Protein AF-A0A948RBM2-F1 (afdb_monomer)

Foldseek 3Di:
DVVVVVVCVVPPDDFDFDADPDQQFPDSVCSSQVSVCVRVVHQEDEDPDDRQQVSACVVNRGYHHPVVCCVPPVD

Solvent-accessible surface area (backbone atoms only — not comparable to full-atom values): 4580 Å² total; per-residue (Å²): 112,67,69,59,54,53,51,45,71,74,74,54,85,91,66,83,51,65,80,62,97,61,85,76,33,87,49,67,85,54,35,59,58,57,23,39,29,58,59,65,70,42,52,65,44,77,45,83,53,64,53,59,45,74,47,43,49,54,95,65,26,40,46,30,41,61,70,58,44,42,66,71,76,76,107

Structure (mmCIF, N/CA/C/O backbone):
data_AF-A0A948RBM2-F1
#
_entry.id   AF-A0A948RBM2-F1
#
loop_
_atom_site.group_PDB
_atom_site.id
_atom_site.type_symbol
_atom_site.label_atom_id
_atom_site.label_alt_id
_atom_site.label_comp_id
_atom_site.label_asym_id
_atom_site.label_entity_id
_atom_site.label_seq_id
_atom_site.pdbx_PDB_ins_code
_atom_site.Cartn_x
_atom_site.Cartn_y
_atom_site.Cartn_z
_atom_site.occupancy
_atom_site.B_iso_or_equiv
_atom_site.auth_seq_id
_atom_site.auth_comp_id
_atom_site.auth_asym_id
_atom_site.auth_atom_id
_atom_site.pdbx_PDB_model_num
ATOM 1 N N . MET A 1 1 ? -5.953 -12.662 17.215 1.00 68.06 1 MET A N 1
ATOM 2 C CA . MET A 1 1 ? -5.611 -12.911 15.795 1.00 68.06 1 MET A CA 1
ATOM 3 C C . MET A 1 1 ? -6.767 -13.531 15.003 1.00 68.06 1 MET A C 1
ATOM 5 O O . MET A 1 1 ? -7.115 -12.949 13.989 1.00 68.06 1 MET A O 1
ATOM 9 N N . LYS A 1 2 ? -7.423 -14.616 15.467 1.00 83.12 2 LYS A N 1
ATOM 10 C CA . LYS A 1 2 ? -8.579 -15.232 14.763 1.00 83.12 2 LYS A CA 1
ATOM 11 C C . LYS A 1 2 ? -9.719 -14.262 14.419 1.00 83.12 2 LYS A C 1
ATOM 13 O O . LYS A 1 2 ? -10.099 -14.184 13.262 1.00 83.12 2 LYS A O 1
ATOM 18 N N . VAL A 1 3 ? -10.167 -13.461 15.388 1.00 93.19 3 VAL A N 1
ATOM 19 C CA . VAL A 1 3 ? -11.288 -12.514 15.200 1.00 93.19 3 VAL A CA 1
ATOM 20 C C . VAL A 1 3 ? -11.029 -11.504 14.073 1.00 93.19 3 VAL A C 1
ATOM 22 O O . VAL A 1 3 ? -11.932 -11.176 13.315 1.00 93.19 3 VAL A O 1
ATOM 25 N N . VAL A 1 4 ? -9.786 -11.034 13.922 1.00 93.19 4 VAL A N 1
ATOM 26 C CA . VAL A 1 4 ? -9.428 -10.072 12.864 1.00 93.19 4 VAL A CA 1
ATOM 27 C C . VAL A 1 4 ? -9.467 -10.735 11.489 1.00 93.19 4 VAL A C 1
ATOM 29 O O . VAL A 1 4 ? -9.998 -10.158 10.549 1.00 93.19 4 VAL A O 1
ATOM 32 N N . LEU A 1 5 ? -8.934 -11.955 11.370 1.00 92.69 5 LEU A 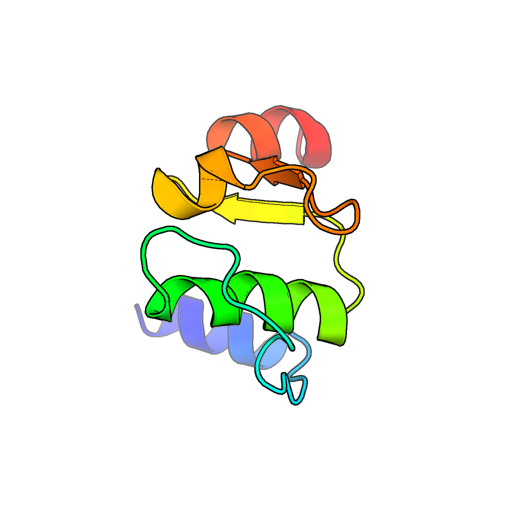N 1
ATOM 33 C CA . LEU A 1 5 ? -8.948 -12.691 10.105 1.00 92.69 5 LEU A CA 1
ATOM 34 C C . LEU A 1 5 ? -10.373 -13.061 9.678 1.00 92.69 5 LEU A C 1
ATOM 36 O O . LEU A 1 5 ? -10.694 -12.933 8.503 1.00 92.69 5 LEU A O 1
ATOM 40 N N . GLU A 1 6 ? -11.233 -13.463 10.616 1.00 95.62 6 GLU A N 1
ATOM 41 C CA . GLU A 1 6 ? -12.654 -13.731 10.345 1.00 95.62 6 GLU A CA 1
ATOM 42 C C . GLU A 1 6 ? -13.385 -12.473 9.869 1.00 95.62 6 GLU A C 1
ATOM 44 O O . GLU A 1 6 ? -14.107 -12.520 8.875 1.00 95.62 6 GLU A O 1
ATOM 49 N N . PHE A 1 7 ? -13.146 -11.333 10.524 1.00 95.38 7 PHE A N 1
ATOM 50 C CA . PHE A 1 7 ? -13.709 -10.054 10.101 1.00 95.38 7 PHE A CA 1
ATOM 51 C C . PHE A 1 7 ? -13.270 -9.682 8.678 1.00 95.38 7 PHE A C 1
ATOM 53 O O . PHE A 1 7 ? -14.108 -9.321 7.854 1.00 95.38 7 PHE A O 1
ATOM 60 N N . LEU A 1 8 ? -11.978 -9.815 8.360 1.00 94.00 8 LEU A N 1
ATOM 61 C CA . LEU A 1 8 ? -11.467 -9.548 7.014 1.00 94.00 8 LEU A CA 1
ATOM 62 C C . LEU A 1 8 ? -12.059 -10.512 5.983 1.00 94.00 8 LEU A C 1
ATOM 64 O O . LEU A 1 8 ? -12.493 -10.066 4.930 1.00 94.00 8 LEU A O 1
ATOM 68 N N . ALA A 1 9 ? -12.146 -11.806 6.293 1.00 93.56 9 ALA A N 1
ATOM 69 C CA . ALA A 1 9 ? -12.714 -12.800 5.385 1.00 93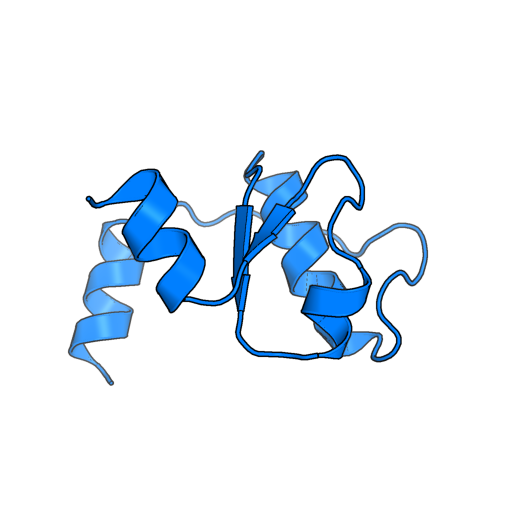.56 9 ALA A CA 1
ATOM 70 C C . ALA A 1 9 ? -14.187 -12.522 5.033 1.00 93.56 9 ALA A C 1
ATOM 72 O O . ALA A 1 9 ? -14.632 -12.889 3.950 1.00 93.56 9 ALA A O 1
ATOM 73 N N . GLN A 1 10 ? -14.938 -11.879 5.932 1.00 96.12 10 GLN A N 1
ATOM 74 C CA . GLN A 1 10 ? -16.343 -11.529 5.708 1.00 96.12 10 GLN A CA 1
ATOM 75 C C . GLN A 1 10 ? -16.542 -10.173 5.015 1.00 96.12 10 GLN A C 1
ATOM 77 O O . GLN A 1 10 ? -17.578 -9.974 4.387 1.00 96.12 10 GLN A O 1
ATOM 82 N N . ASN A 1 11 ? -15.594 -9.239 5.147 1.00 96.00 11 ASN A N 1
ATOM 83 C CA . ASN A 1 11 ? -15.777 -7.842 4.726 1.00 96.00 11 ASN A CA 1
ATOM 84 C C . ASN A 1 11 ? -14.824 -7.389 3.607 1.00 96.00 11 ASN A C 1
ATOM 86 O O . ASN A 1 11 ? -15.005 -6.297 3.072 1.00 96.00 11 ASN A O 1
ATOM 90 N N . ALA A 1 12 ? -13.807 -8.180 3.263 1.00 95.75 12 ALA A N 1
ATOM 91 C CA . ALA A 1 12 ? -12.872 -7.868 2.188 1.00 95.75 12 ALA A CA 1
ATOM 92 C C . ALA A 1 12 ? -13.277 -8.534 0.868 1.00 95.75 12 ALA A C 1
ATOM 94 O O . ALA A 1 12 ? -13.857 -9.619 0.840 1.00 95.75 12 ALA A O 1
ATOM 95 N N . GLU A 1 13 ? -12.895 -7.904 -0.238 1.00 95.75 13 GLU A N 1
ATOM 96 C CA . GLU A 1 13 ? -12.936 -8.520 -1.560 1.00 95.75 13 GLU A CA 1
ATOM 97 C 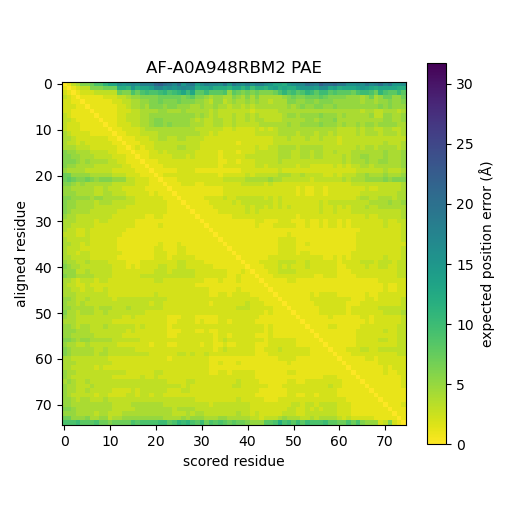C . GLU A 1 13 ? -11.612 -9.251 -1.826 1.00 95.75 13 GLU A C 1
ATOM 99 O O . GLU A 1 13 ? -10.532 -8.673 -1.684 1.00 95.75 13 GLU A O 1
ATOM 104 N N . VAL A 1 14 ? -11.687 -10.528 -2.212 1.00 95.19 14 VAL A N 1
ATOM 105 C CA . VAL A 1 14 ? -10.509 -11.311 -2.609 1.00 95.19 14 VAL A CA 1
ATOM 106 C C . VAL A 1 14 ? -10.291 -11.138 -4.104 1.00 95.19 14 VAL A C 1
ATOM 108 O O . VAL A 1 14 ? -11.125 -11.549 -4.908 1.00 95.19 14 VAL A O 1
ATOM 111 N N . VAL A 1 15 ? -9.146 -10.571 -4.474 1.00 96.00 15 VAL A N 1
ATOM 112 C CA . VAL A 1 15 ? -8.789 -10.311 -5.871 1.00 96.00 15 VAL A CA 1
ATOM 113 C C . VAL A 1 15 ? -7.556 -11.117 -6.285 1.00 96.00 15 VAL A C 1
ATOM 115 O O . VAL A 1 15 ? -6.617 -11.253 -5.496 1.00 96.00 15 VAL A O 1
ATOM 118 N N . PRO A 1 16 ? -7.507 -11.648 -7.519 1.00 96.81 16 PRO A N 1
ATOM 119 C CA . PRO A 1 16 ? -6.266 -12.156 -8.081 1.00 96.81 16 PRO A CA 1
ATOM 120 C C . PRO A 1 16 ? -5.332 -10.977 -8.385 1.00 96.81 16 PRO A C 1
ATOM 122 O O . PRO A 1 16 ? -5.655 -10.113 -9.199 1.00 96.81 16 PRO A O 1
ATOM 125 N N . ALA A 1 17 ? -4.172 -10.946 -7.734 1.00 97.12 17 ALA A N 1
ATOM 126 C CA . ALA A 1 17 ? -3.163 -9.907 -7.912 1.00 97.12 17 ALA A CA 1
ATOM 127 C C . ALA A 1 17 ? -1.925 -10.500 -8.610 1.00 97.12 17 ALA A C 1
ATOM 129 O O . ALA A 1 17 ? -1.104 -11.134 -7.943 1.00 97.12 17 ALA A O 1
ATOM 130 N N . PRO A 1 18 ? -1.792 -10.368 -9.944 1.00 96.62 18 PRO A N 1
ATOM 131 C CA . PRO A 1 18 ? -0.581 -10.796 -10.635 1.00 96.62 18 PRO A CA 1
ATOM 132 C C . PRO A 1 18 ? 0.618 -9.929 -10.211 1.00 96.62 18 PRO A C 1
ATOM 134 O O . PRO A 1 18 ? 0.415 -8.777 -9.821 1.00 96.62 18 PRO A O 1
ATOM 137 N N . PRO A 1 19 ? 1.859 -10.442 -10.307 1.00 97.12 19 PRO A N 1
ATOM 138 C CA . PRO A 1 19 ? 3.057 -9.650 -10.041 1.00 97.12 19 PRO A CA 1
ATOM 139 C C . PRO A 1 19 ? 3.109 -8.372 -10.883 1.00 97.12 19 PRO A C 1
ATOM 141 O O . PRO A 1 19 ? 2.584 -8.326 -12.001 1.00 97.12 19 PRO A O 1
ATOM 144 N N . LEU A 1 20 ? 3.771 -7.345 -10.352 1.00 97.19 20 LEU A N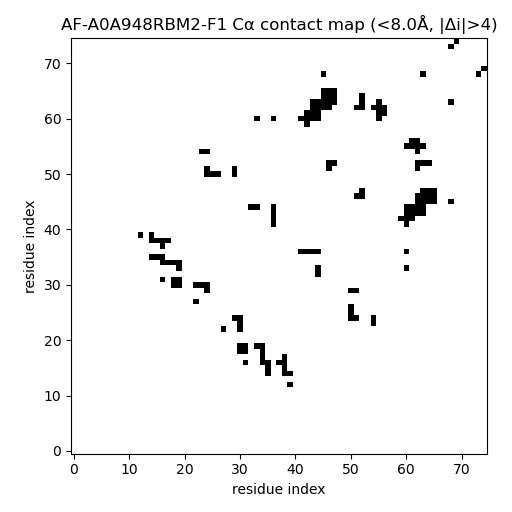 1
ATOM 145 C CA . LEU A 1 20 ? 4.043 -6.124 -11.103 1.00 97.19 20 LEU A CA 1
ATOM 146 C C . LEU A 1 20 ? 4.977 -6.413 -12.294 1.00 97.19 20 LEU A C 1
ATOM 148 O O . LEU A 1 20 ? 5.768 -7.357 -12.242 1.00 97.19 20 LEU A O 1
ATOM 152 N N . PRO A 1 21 ? 4.902 -5.618 -13.379 1.00 95.56 21 PRO A N 1
ATOM 153 C CA . PRO A 1 21 ? 5.764 -5.802 -14.550 1.00 95.56 21 PRO A CA 1
ATOM 154 C C . PRO A 1 21 ? 7.243 -5.494 -14.270 1.00 95.56 21 PRO A C 1
ATOM 156 O O . PRO A 1 21 ? 8.111 -5.939 -15.017 1.00 95.56 21 PRO A O 1
ATOM 159 N N . GLU A 1 22 ? 7.523 -4.731 -13.218 1.00 95.56 22 GLU A N 1
ATOM 160 C CA . GLU A 1 22 ? 8.857 -4.350 -12.771 1.00 95.56 22 GLU A CA 1
ATOM 161 C C . GLU A 1 22 ? 8.881 -4.261 -11.246 1.00 95.56 22 GLU A C 1
ATOM 163 O O . GLU A 1 22 ? 7.831 -4.084 -10.621 1.00 95.56 22 GLU A O 1
ATOM 168 N N . GLN A 1 23 ? 10.079 -4.373 -10.674 1.00 97.06 23 GLN A N 1
ATOM 169 C CA . GLN A 1 23 ? 10.277 -4.181 -9.246 1.00 97.06 23 GLN A CA 1
ATOM 170 C C . GLN A 1 23 ? 10.083 -2.705 -8.884 1.00 97.06 23 GLN A C 1
ATOM 172 O O . GLN A 1 23 ? 10.675 -1.835 -9.528 1.00 97.06 23 GLN A O 1
ATOM 177 N N . VAL A 1 24 ? 9.293 -2.423 -7.847 1.00 97.19 24 VAL A N 1
ATOM 178 C CA . VAL A 1 24 ? 9.029 -1.047 -7.389 1.00 97.19 24 VAL A CA 1
ATOM 179 C C . VAL A 1 24 ? 9.599 -0.806 -5.998 1.00 97.19 24 VAL A C 1
ATOM 181 O O . VAL A 1 24 ? 10.259 0.208 -5.768 1.00 97.19 24 VAL A O 1
ATOM 184 N N . CYS A 1 25 ? 9.347 -1.724 -5.070 1.00 96.81 25 CYS A N 1
ATOM 185 C CA . CYS A 1 25 ? 9.889 -1.687 -3.721 1.00 96.81 25 CYS A CA 1
ATOM 186 C C . CYS A 1 25 ? 11.369 -2.092 -3.690 1.00 96.81 25 CYS A C 1
ATOM 188 O O . CYS A 1 25 ? 11.838 -2.868 -4.520 1.00 96.81 25 CYS A O 1
ATOM 190 N N . GLU A 1 26 ? 12.112 -1.587 -2.701 1.00 95.69 26 GLU A N 1
ATOM 191 C CA . GLU A 1 26 ? 13.494 -2.024 -2.446 1.00 95.69 26 GLU A CA 1
ATOM 192 C C . GLU A 1 26 ? 13.547 -3.521 -2.107 1.00 95.69 26 GLU A C 1
ATOM 194 O O . GLU A 1 26 ? 14.391 -4.240 -2.641 1.00 95.69 26 GLU A O 1
ATOM 199 N N . ASP A 1 27 ? 12.595 -3.990 -1.293 1.00 94.56 27 ASP A N 1
ATOM 200 C CA . ASP A 1 27 ? 12.315 -5.409 -1.085 1.00 94.56 27 ASP A CA 1
ATOM 201 C C . ASP A 1 27 ? 11.295 -5.907 -2.134 1.00 94.56 27 ASP A C 1
ATOM 203 O O . ASP A 1 27 ? 10.135 -5.479 -2.105 1.00 94.56 27 ASP A O 1
ATOM 207 N N . PRO A 1 28 ? 11.680 -6.811 -3.059 1.00 94.38 28 PRO A N 1
ATOM 208 C CA . PRO A 1 28 ? 10.766 -7.367 -4.057 1.00 94.38 28 PRO A CA 1
ATOM 209 C C . PRO A 1 28 ? 9.527 -8.049 -3.456 1.00 94.38 28 PRO A C 1
ATOM 211 O O . PRO A 1 28 ? 8.481 -8.109 -4.106 1.00 94.38 28 PRO A O 1
ATOM 214 N N . ASP A 1 29 ? 9.611 -8.557 -2.221 1.00 95.25 29 ASP A N 1
ATOM 215 C CA . ASP A 1 29 ? 8.486 -9.237 -1.575 1.00 95.25 29 ASP A CA 1
ATOM 216 C C . ASP A 1 29 ? 7.348 -8.274 -1.194 1.00 95.25 29 ASP A C 1
ATOM 218 O O . ASP A 1 29 ? 6.223 -8.732 -0.942 1.00 95.25 29 ASP A O 1
ATOM 222 N N . ASP A 1 30 ? 7.597 -6.962 -1.176 1.00 97.31 30 ASP A N 1
ATOM 223 C CA . ASP A 1 30 ? 6.604 -5.932 -0.857 1.00 97.31 30 ASP A CA 1
ATOM 224 C C . ASP A 1 30 ? 5.756 -5.504 -2.067 1.00 97.31 30 ASP A C 1
ATOM 226 O O . ASP A 1 30 ? 4.622 -5.038 -1.894 1.00 97.31 30 ASP A O 1
ATOM 230 N N . ASP A 1 31 ? 6.207 -5.761 -3.300 1.00 97.94 31 ASP A N 1
ATOM 231 C CA . ASP A 1 31 ? 5.471 -5.392 -4.521 1.00 97.94 31 ASP A CA 1
ATOM 232 C C . ASP A 1 31 ? 4.078 -6.031 -4.595 1.00 97.94 31 ASP A C 1
ATOM 234 O O . ASP A 1 31 ? 3.150 -5.479 -5.197 1.00 97.94 31 ASP A O 1
ATOM 238 N N . LYS A 1 32 ? 3.878 -7.166 -3.914 1.00 97.62 32 LYS A N 1
ATOM 239 C CA . LYS A 1 32 ? 2.568 -7.825 -3.804 1.00 97.62 32 LYS A CA 1
ATOM 240 C C . LYS A 1 32 ? 1.490 -6.914 -3.206 1.00 97.62 32 LYS A C 1
ATOM 242 O O . LYS A 1 32 ? 0.314 -7.061 -3.542 1.00 97.62 32 LYS A O 1
ATOM 247 N N . PHE A 1 33 ? 1.857 -5.968 -2.337 1.00 98.00 33 PHE A N 1
ATOM 248 C CA . PHE A 1 33 ? 0.905 -5.037 -1.730 1.00 98.00 33 PHE A CA 1
ATOM 249 C C . PHE A 1 33 ? 0.446 -3.970 -2.729 1.00 98.00 33 PHE A C 1
ATOM 251 O O . PHE A 1 33 ? -0.747 -3.665 -2.793 1.00 98.00 33 PHE A O 1
ATOM 258 N N . LEU A 1 34 ? 1.362 -3.462 -3.558 1.00 98.06 34 LEU A N 1
ATOM 259 C CA . LEU A 1 34 ? 1.043 -2.559 -4.665 1.00 98.06 34 LEU A CA 1
ATOM 260 C C . LEU A 1 34 ? 0.216 -3.273 -5.743 1.00 98.06 34 LEU A C 1
ATOM 262 O O . LEU A 1 34 ? -0.803 -2.742 -6.183 1.00 98.06 34 LEU A O 1
ATOM 266 N N . ALA A 1 35 ? 0.593 -4.501 -6.110 1.00 98.19 35 ALA A N 1
ATOM 267 C CA . ALA A 1 35 ? -0.168 -5.333 -7.041 1.00 98.19 35 ALA A CA 1
ATOM 268 C C . ALA A 1 35 ? -1.606 -5.574 -6.555 1.00 98.19 35 ALA A C 1
ATOM 270 O O . ALA A 1 35 ? -2.558 -5.414 -7.320 1.00 98.19 35 ALA A O 1
ATOM 271 N N . CYS A 1 36 ? -1.779 -5.896 -5.269 1.00 97.94 36 CYS A N 1
ATOM 272 C CA . CYS A 1 36 ? -3.093 -6.067 -4.652 1.00 97.94 36 CYS A CA 1
ATOM 273 C C . CYS A 1 36 ? -3.917 -4.771 -4.689 1.00 97.94 36 CYS A C 1
ATOM 275 O O . CYS A 1 36 ? -5.094 -4.790 -5.057 1.00 97.94 36 CYS A O 1
ATOM 277 N N . ALA A 1 37 ? -3.298 -3.628 -4.377 1.00 97.88 37 ALA A N 1
ATOM 278 C CA . ALA A 1 37 ? -3.970 -2.338 -4.454 1.00 97.88 37 ALA A CA 1
ATOM 279 C C . ALA A 1 37 ? -4.427 -2.012 -5.886 1.00 97.88 37 ALA A C 1
ATOM 281 O O . ALA A 1 37 ? -5.569 -1.596 -6.070 1.00 97.88 37 ALA A O 1
ATOM 282 N N . LEU A 1 38 ? -3.594 -2.268 -6.900 1.00 97.81 38 LEU A N 1
ATOM 283 C CA . LEU A 1 38 ? -3.963 -2.085 -8.306 1.00 97.81 38 LEU A CA 1
ATOM 284 C C . LEU A 1 38 ? -5.101 -3.015 -8.739 1.00 97.81 38 LEU A C 1
ATOM 286 O O . LEU A 1 38 ? -6.072 -2.547 -9.337 1.00 97.81 38 LEU A O 1
ATOM 290 N N . ALA A 1 39 ? -5.011 -4.306 -8.406 1.00 97.81 39 ALA A N 1
ATOM 291 C CA . ALA A 1 39 ? -6.032 -5.297 -8.741 1.00 97.81 39 ALA A CA 1
ATOM 292 C C . ALA A 1 39 ? -7.394 -4.944 -8.119 1.00 97.81 39 ALA A C 1
ATOM 294 O O . ALA A 1 39 ? -8.418 -4.993 -8.799 1.00 97.81 39 ALA A O 1
ATOM 295 N N . GLY A 1 40 ? -7.393 -4.501 -6.857 1.00 96.94 40 GLY A N 1
ATOM 296 C CA . GLY A 1 40 ? -8.584 -4.034 -6.142 1.00 96.94 40 GLY A CA 1
ATOM 297 C C . GLY A 1 40 ? -8.989 -2.585 -6.438 1.00 96.94 40 GLY A C 1
ATOM 298 O O . GLY A 1 40 ? -9.922 -2.082 -5.822 1.00 96.94 40 GLY A O 1
ATOM 299 N N . ARG A 1 41 ? -8.297 -1.883 -7.352 1.00 96.62 41 ARG A N 1
ATOM 300 C CA . ARG A 1 41 ? -8.518 -0.455 -7.681 1.00 96.62 41 ARG A CA 1
ATOM 301 C C . ARG A 1 41 ? -8.482 0.474 -6.458 1.00 96.62 41 ARG A C 1
ATOM 303 O O . ARG A 1 41 ? -9.125 1.528 -6.433 1.00 96.62 41 ARG A O 1
ATOM 310 N N . ASN A 1 42 ? -7.708 0.092 -5.453 1.00 97.00 42 ASN A N 1
ATOM 311 C CA . ASN A 1 42 ? -7.521 0.839 -4.224 1.00 97.00 42 ASN A CA 1
ATOM 312 C C . ASN A 1 42 ? -6.535 1.985 -4.447 1.00 97.00 42 ASN A C 1
ATOM 314 O O . ASN A 1 42 ? -5.551 1.860 -5.171 1.00 97.00 42 ASN A O 1
ATOM 318 N N . LYS A 1 43 ? -6.789 3.116 -3.789 1.00 97.00 43 LYS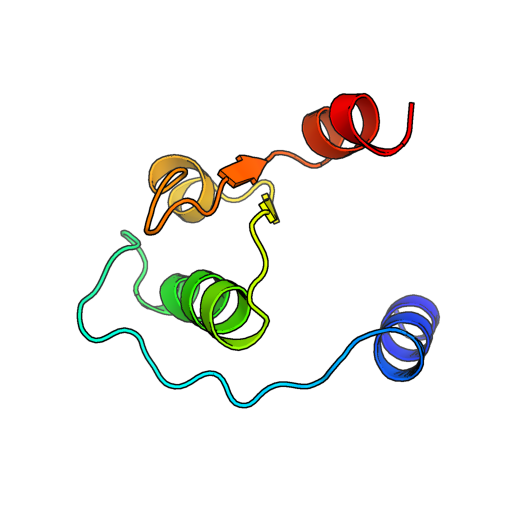 A N 1
ATOM 319 C CA . LYS A 1 43 ? -5.928 4.310 -3.862 1.00 97.00 43 LYS A CA 1
ATOM 320 C C . LYS A 1 43 ? -5.068 4.505 -2.621 1.00 97.00 43 LYS A C 1
ATOM 322 O O . LYS A 1 43 ? -4.313 5.469 -2.559 1.00 97.00 43 LYS A O 1
ATOM 327 N N . VAL A 1 44 ? -5.222 3.641 -1.621 1.00 98.12 44 VAL A N 1
ATOM 328 C CA . VAL A 1 44 ? -4.558 3.775 -0.327 1.00 98.12 44 VAL A CA 1
ATOM 329 C C . VAL A 1 44 ? -4.061 2.416 0.139 1.00 98.12 44 VAL A C 1
ATOM 331 O O . VAL A 1 44 ? -4.818 1.448 0.134 1.00 98.12 44 VAL A O 1
ATOM 334 N N . ILE A 1 45 ? -2.812 2.371 0.593 1.00 98.25 45 ILE A N 1
ATOM 335 C CA . ILE A 1 45 ? -2.266 1.285 1.410 1.00 98.25 45 ILE A CA 1
ATOM 336 C C . ILE A 1 45 ? -1.980 1.861 2.792 1.00 98.25 45 ILE A C 1
ATOM 338 O O . ILE A 1 45 ? -1.419 2.949 2.919 1.00 98.25 45 ILE A O 1
ATOM 342 N N . VAL A 1 46 ? -2.349 1.129 3.839 1.00 98.00 46 VAL A N 1
ATOM 343 C CA . VAL A 1 46 ? -2.032 1.513 5.215 1.00 98.00 46 VAL A CA 1
ATOM 344 C C . VAL A 1 46 ? -0.898 0.629 5.717 1.00 98.00 46 VAL A C 1
ATOM 346 O O . VAL A 1 46 ? -1.095 -0.565 5.917 1.00 98.00 46 VAL A O 1
ATOM 349 N N . SER A 1 47 ? 0.286 1.207 5.918 1.00 97.69 47 SER A N 1
ATOM 350 C CA . SER A 1 47 ? 1.458 0.481 6.412 1.00 97.69 47 SER A CA 1
ATOM 351 C C . SER A 1 47 ? 2.393 1.379 7.223 1.00 97.69 47 SER A C 1
ATOM 353 O O . SER A 1 47 ? 2.486 2.589 7.007 1.00 97.69 47 SER A O 1
ATOM 355 N N . GLY A 1 48 ? 3.070 0.776 8.201 1.00 97.06 48 GLY A N 1
ATOM 356 C CA . GLY A 1 48 ? 4.199 1.387 8.905 1.00 97.06 48 GLY A CA 1
ATOM 357 C C . GLY A 1 48 ? 5.557 1.034 8.294 1.00 97.06 48 GLY A C 1
ATOM 358 O O . GLY A 1 48 ? 6.559 1.586 8.742 1.00 97.06 48 GLY A O 1
ATOM 359 N N . ASP A 1 49 ? 5.573 0.128 7.315 1.00 97.31 49 ASP A N 1
ATOM 360 C CA . ASP A 1 49 ? 6.778 -0.354 6.649 1.00 97.31 49 ASP A CA 1
ATOM 361 C C . ASP A 1 49 ? 7.464 0.757 5.841 1.00 97.31 49 ASP A C 1
ATOM 363 O O . ASP A 1 49 ? 6.802 1.539 5.155 1.00 97.31 49 ASP A O 1
ATOM 367 N N . LYS A 1 50 ? 8.794 0.842 5.942 1.00 96.00 50 LYS A N 1
ATOM 368 C CA . LYS A 1 50 ? 9.567 1.911 5.309 1.00 96.00 50 LYS A CA 1
ATOM 369 C C . LYS A 1 50 ? 9.688 1.736 3.791 1.00 96.00 50 LYS A C 1
ATOM 371 O O . LYS A 1 50 ? 9.522 2.736 3.097 1.00 96.00 50 LYS A O 1
ATOM 376 N N . HIS A 1 51 ? 9.913 0.524 3.286 1.00 95.19 51 HIS A N 1
ATOM 377 C CA . HIS A 1 51 ? 10.038 0.280 1.847 1.00 95.19 51 HIS A CA 1
ATOM 378 C C . HIS A 1 51 ? 8.724 0.605 1.128 1.00 95.19 51 HIS A C 1
ATOM 380 O O . HIS A 1 51 ? 8.733 1.253 0.084 1.00 95.19 51 HIS A O 1
ATOM 386 N N . LEU A 1 52 ? 7.581 0.260 1.735 1.00 97.38 52 LEU A N 1
ATOM 387 C CA . LEU A 1 52 ? 6.267 0.639 1.207 1.00 97.38 52 LEU A CA 1
ATOM 388 C C . LEU A 1 52 ? 6.010 2.151 1.283 1.00 97.38 52 LEU A C 1
ATOM 390 O O . LEU A 1 52 ? 5.427 2.732 0.371 1.00 97.38 52 LEU A O 1
ATOM 394 N N . LEU A 1 53 ? 6.411 2.813 2.370 1.00 97.62 53 LEU A N 1
ATOM 395 C CA . LEU A 1 53 ? 6.224 4.261 2.500 1.00 97.62 53 LEU A CA 1
ATOM 396 C C . LEU A 1 53 ? 7.049 5.048 1.473 1.00 97.62 53 LEU A C 1
ATOM 398 O O . LEU A 1 53 ? 6.561 6.060 0.966 1.00 97.62 53 LEU A O 1
ATOM 402 N N . ASP A 1 54 ? 8.259 4.585 1.161 1.00 97.44 54 ASP A N 1
ATOM 403 C CA . ASP A 1 54 ? 9.179 5.253 0.237 1.00 97.44 54 ASP A CA 1
ATOM 404 C C . ASP A 1 54 ? 8.673 5.210 -1.225 1.00 97.44 54 ASP A C 1
ATOM 406 O O . ASP A 1 54 ? 8.983 6.109 -2.006 1.00 97.44 54 ASP A O 1
ATOM 410 N N . VAL A 1 55 ? 7.807 4.247 -1.578 1.00 97.62 55 VAL A N 1
ATOM 411 C CA . VAL A 1 55 ? 7.172 4.124 -2.912 1.00 97.62 55 VAL A CA 1
ATOM 412 C C . VAL A 1 55 ? 5.773 4.754 -3.001 1.00 97.62 55 VAL A C 1
ATOM 414 O O . VAL A 1 55 ? 5.046 4.570 -3.983 1.00 97.62 55 VAL A O 1
ATOM 417 N N . SER A 1 56 ? 5.364 5.515 -1.980 1.00 97.75 56 SER A N 1
ATOM 418 C CA . SER A 1 56 ? 4.080 6.224 -1.975 1.00 97.75 56 SER A CA 1
ATOM 419 C C . SER A 1 56 ? 3.928 7.132 -3.200 1.00 97.75 56 SER A C 1
ATOM 421 O O . SER A 1 56 ? 4.807 7.922 -3.532 1.00 97.75 56 SER A O 1
ATOM 423 N N . GLY A 1 57 ? 2.782 7.031 -3.872 1.00 97.44 57 GLY A N 1
ATOM 424 C CA . GLY A 1 57 ? 2.485 7.722 -5.125 1.00 97.44 57 GLY A CA 1
ATOM 425 C C . GLY A 1 57 ? 2.590 6.833 -6.366 1.00 97.44 57 GLY A C 1
ATOM 426 O O . GLY A 1 57 ? 2.066 7.224 -7.416 1.00 97.44 57 GLY A O 1
ATOM 427 N N . TYR A 1 58 ? 3.180 5.634 -6.264 1.00 97.62 58 TYR A N 1
ATOM 428 C CA . TYR A 1 58 ? 3.225 4.673 -7.367 1.00 97.62 58 TYR A CA 1
ATOM 429 C C . TYR A 1 58 ? 1.820 4.408 -7.915 1.00 97.62 58 TYR A C 1
ATOM 431 O O . TYR A 1 58 ? 0.908 4.045 -7.174 1.00 97.62 58 TYR A O 1
ATOM 439 N N . GLN A 1 59 ? 1.622 4.646 -9.216 1.00 96.56 59 GLN A N 1
ATOM 440 C CA . GLN A 1 59 ? 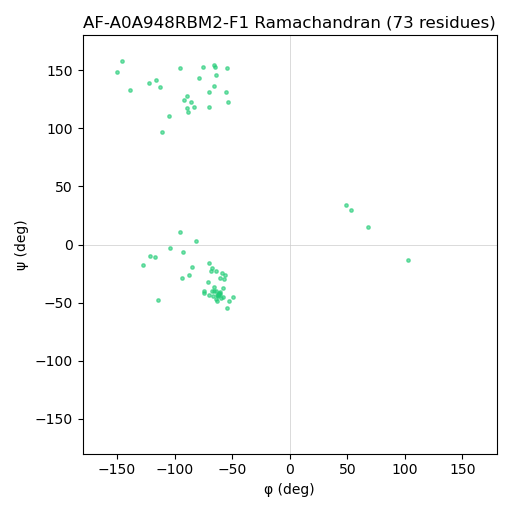0.326 4.481 -9.889 1.00 96.56 59 GLN A CA 1
ATOM 441 C C . GLN A 1 59 ? -0.853 5.155 -9.147 1.00 96.56 59 GLN A C 1
ATOM 443 O O . GLN A 1 59 ? -1.987 4.680 -9.188 1.00 96.56 59 GLN A O 1
ATOM 448 N N . LYS A 1 60 ? -0.597 6.300 -8.489 1.00 97.38 60 LYS A N 1
ATOM 449 C CA . LYS A 1 60 ? -1.564 7.075 -7.680 1.00 97.38 60 LYS A CA 1
ATOM 450 C C . LYS A 1 60 ? -2.030 6.385 -6.388 1.00 97.38 60 LYS A C 1
ATOM 452 O O . LYS A 1 60 ? -3.014 6.829 -5.795 1.00 97.38 60 LYS A O 1
ATOM 457 N N . ILE A 1 61 ? -1.336 5.341 -5.943 1.00 98.19 61 ILE A N 1
ATOM 458 C CA . ILE A 1 61 ? -1.564 4.696 -4.650 1.00 98.19 61 ILE A CA 1
ATOM 459 C C . ILE A 1 61 ? -0.811 5.484 -3.576 1.00 98.19 61 ILE A C 1
ATOM 461 O O . ILE A 1 61 ? 0.411 5.588 -3.611 1.00 98.19 61 ILE A O 1
ATOM 465 N N . GLU A 1 62 ? -1.532 6.045 -2.610 1.00 98.31 62 GLU A N 1
ATOM 466 C CA . GLU A 1 62 ? -0.943 6.699 -1.441 1.00 98.31 62 GLU A CA 1
ATOM 467 C C . GLU A 1 62 ? -0.663 5.651 -0.355 1.00 98.31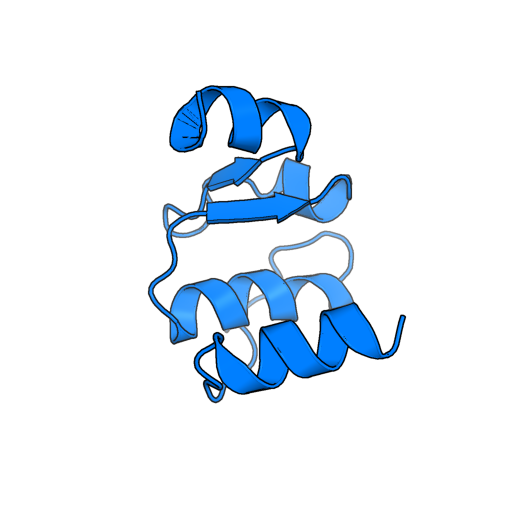 62 GLU A C 1
ATOM 469 O O . GLU A 1 62 ? -1.578 4.983 0.126 1.00 98.31 62 GLU A O 1
ATOM 474 N N . VAL A 1 63 ? 0.589 5.528 0.084 1.00 98.31 63 VAL A N 1
ATOM 475 C CA . VAL A 1 63 ? 0.928 4.733 1.270 1.00 98.31 63 VAL A CA 1
ATOM 476 C C . VAL A 1 63 ? 0.914 5.637 2.502 1.00 98.31 63 VAL A C 1
ATOM 478 O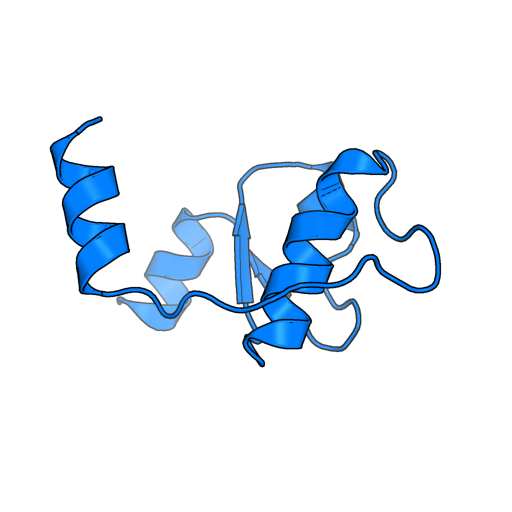 O . VAL A 1 63 ? 1.573 6.681 2.548 1.00 98.31 63 VAL A O 1
ATOM 481 N N . LEU A 1 64 ? 0.123 5.253 3.504 1.00 98.38 64 LEU A N 1
ATOM 482 C CA . LEU A 1 64 ? -0.132 6.018 4.720 1.00 98.38 64 LEU A CA 1
ATOM 483 C C . LEU A 1 64 ? 0.239 5.227 5.970 1.00 98.38 64 LEU A C 1
ATOM 485 O O . LEU A 1 64 ? -0.138 4.069 6.128 1.00 98.38 64 LEU A O 1
ATOM 489 N N . LYS A 1 65 ? 0.855 5.908 6.940 1.00 98.31 65 LYS A N 1
ATOM 490 C CA . LYS A 1 65 ? 0.945 5.376 8.305 1.00 98.31 65 LYS A CA 1
ATOM 491 C C . LYS A 1 65 ? -0.460 5.257 8.919 1.00 98.31 65 LYS A C 1
ATOM 493 O O . LYS A 1 65 ? -1.265 6.171 8.710 1.00 98.31 65 LYS A O 1
ATOM 498 N N . PRO A 1 66 ? -0.734 4.241 9.764 1.00 97.75 66 PRO A N 1
ATOM 499 C CA . PRO A 1 66 ? -2.054 4.024 10.366 1.00 97.75 66 PRO A CA 1
ATOM 500 C C . PRO A 1 66 ? -2.664 5.268 11.018 1.00 97.75 66 PRO A C 1
ATOM 502 O O . PRO A 1 66 ? -3.811 5.607 10.751 1.00 97.75 66 PRO A O 1
ATOM 505 N N . ARG A 1 67 ? -1.872 6.024 11.792 1.00 97.94 67 ARG A N 1
ATOM 506 C CA . ARG A 1 67 ? -2.345 7.262 12.433 1.00 97.94 67 ARG A CA 1
ATOM 507 C C . ARG A 1 67 ? -2.822 8.312 11.422 1.00 97.94 67 ARG A C 1
ATOM 509 O O . ARG A 1 67 ? -3.833 8.956 11.653 1.00 97.94 67 ARG A O 1
ATOM 516 N N . LYS A 1 68 ? -2.115 8.472 10.298 1.00 98.00 68 LYS A N 1
ATOM 517 C CA . LYS A 1 68 ? -2.494 9.435 9.252 1.00 98.00 68 LYS A CA 1
ATOM 518 C C . LYS A 1 68 ? -3.753 8.984 8.508 1.00 98.00 68 LYS A C 1
ATOM 520 O O . LYS A 1 68 ? -4.531 9.831 8.092 1.00 98.00 68 LYS A O 1
ATOM 525 N N . PHE A 1 69 ? -3.959 7.675 8.352 1.00 98.00 69 PHE A N 1
ATOM 526 C CA . PHE A 1 69 ? -5.199 7.141 7.790 1.00 98.00 69 PHE A CA 1
ATOM 527 C C . PHE A 1 69 ? -6.404 7.470 8.676 1.00 98.00 69 PHE A C 1
ATOM 529 O O . PHE A 1 69 ? -7.381 8.012 8.168 1.00 98.00 69 PHE A O 1
ATOM 536 N N . VAL A 1 70 ? -6.302 7.216 9.988 1.00 97.62 70 VAL A N 1
ATOM 537 C CA . VAL A 1 70 ? -7.370 7.523 10.957 1.00 97.62 70 VAL A CA 1
ATOM 538 C C . VAL A 1 70 ? -7.769 8.996 10.862 1.00 97.62 70 VAL A C 1
ATOM 540 O O . VAL A 1 70 ? -8.916 9.281 10.544 1.00 97.62 70 VAL A O 1
ATOM 543 N N . THR A 1 71 ? -6.808 9.914 10.985 1.00 98.06 71 THR A N 1
ATOM 544 C CA . THR A 1 71 ? -7.076 11.362 10.926 1.00 98.06 71 THR A CA 1
ATOM 545 C C . THR A 1 71 ? -7.611 11.855 9.577 1.00 98.06 71 THR A C 1
ATOM 547 O O . THR A 1 71 ? -8.210 12.919 9.515 1.00 98.06 71 THR A O 1
ATOM 550 N N . LYS A 1 72 ? -7.379 11.136 8.470 1.00 96.62 72 LYS A N 1
ATOM 551 C CA . LYS A 1 72 ? -7.825 11.565 7.131 1.00 96.62 72 LYS A CA 1
ATOM 552 C C . LYS A 1 72 ? -9.190 10.996 6.733 1.00 96.62 72 LYS A C 1
ATOM 554 O O . LYS A 1 72 ? -9.855 11.599 5.895 1.00 96.62 72 LYS A O 1
ATOM 559 N N . TYR A 1 73 ? -9.559 9.822 7.247 1.00 95.38 73 TYR A N 1
ATOM 560 C CA . TYR A 1 73 ? -10.709 9.060 6.745 1.00 95.38 73 TYR A CA 1
ATOM 561 C C . TYR A 1 73 ? -11.720 8.633 7.813 1.00 95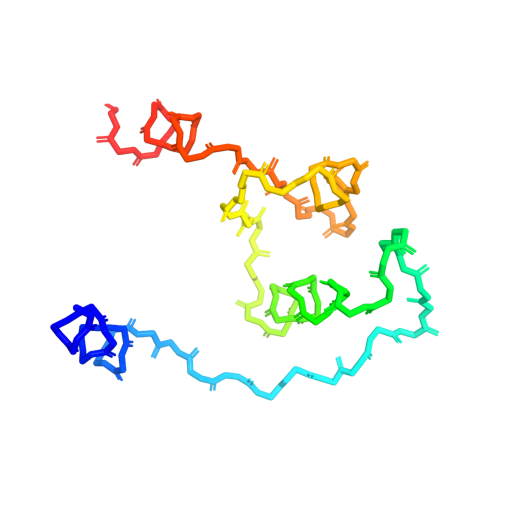.38 73 TYR A C 1
ATOM 563 O O . TYR A 1 73 ? -12.823 8.242 7.441 1.00 95.38 73 TYR A O 1
ATOM 571 N N . LEU A 1 74 ? -11.358 8.647 9.099 1.00 93.81 74 LEU A N 1
ATOM 572 C CA . LEU A 1 74 ? -12.204 8.144 10.191 1.00 93.81 74 LEU A CA 1
ATOM 573 C C . LEU A 1 74 ? -12.518 9.200 11.263 1.00 93.81 74 LEU A C 1
ATOM 575 O O . LEU A 1 74 ? -13.354 8.943 12.127 1.00 93.81 74 LEU A O 1
ATOM 579 N N . GLU A 1 75 ? -11.851 10.350 11.201 1.00 93.31 75 GLU A N 1
ATOM 580 C CA . GLU A 1 75 ? -12.110 11.563 11.990 1.00 93.31 75 GLU A CA 1
ATOM 581 C C . GLU A 1 75 ? -12.654 12.651 11.058 1.00 93.31 75 GLU A C 1
ATOM 583 O O . GLU A 1 75 ? -13.608 13.347 11.472 1.00 93.31 75 GLU A O 1
#

Mean predicted aligned error: 2.83 Å

Radius of gyration: 13.04 Å; Cα contacts (8 Å, |Δi|>4): 82; chains: 1; bounding box: 30×27×30 Å

Secondary structure (DSSP, 8-state):
-HHHHHHHHHHSPP---PPPSS--SSSGGGHHHHHHHHHTT-SEEE---HHHHHTTTGGGPEEE-HHHHHHHHT-

Sequence (75 aa):
MKVVLEFLAQNAEVVPAPPLPEQVCEDPDDDKFLACALAGRNKVIVSGDKHLLDVSGYQKIEVLKPRKFVTKYLE

pLDDT: mean 96.12, std 3.89, range [68.06, 98.38]